Protein AF-A0A6N6Q7K9-F1 (afdb_monomer)

Sequence (102 aa):
MPKFHVKKGDEVVVIAGSAKGRRGKITKVVPARESVVIEGSDERSKEKEDRRRLVKPVVHHLRKSQQHPEGGLLFLEGYIHISNVMKADEYDRRRAAKTAKS

Solvent-accessible surface area (backbone atoms only — not comparable to full-atom values): 6005 Å² total; per-residue (Å²): 128,88,86,67,97,73,54,69,68,41,53,29,27,26,76,50,69,99,40,46,74,42,40,22,34,27,75,40,70,39,79,94,69,49,24,31,28,36,48,38,61,56,74,87,50,79,74,73,64,85,75,66,48,43,46,38,73,38,83,42,78,47,70,66,38,96,92,38,72,85,34,49,80,45,76,40,70,32,81,40,50,54,88,36,47,41,50,41,69,60,52,52,50,56,51,52,58,51,62,78,73,108

Structure (mmCIF, N/CA/C/O backbone):
data_AF-A0A6N6Q7K9-F1
#
_entry.id   AF-A0A6N6Q7K9-F1
#
loop_
_atom_site.group_PDB
_atom_site.id
_atom_site.type_symbol
_atom_site.label_atom_id
_atom_site.label_alt_id
_atom_site.label_comp_id
_atom_site.label_asym_id
_atom_site.label_entity_id
_atom_site.label_seq_id
_atom_site.pdbx_PDB_ins_code
_atom_site.Cartn_x
_atom_site.Cartn_y
_atom_site.Cartn_z
_atom_site.occupancy
_atom_site.B_iso_or_equiv
_atom_site.auth_seq_id
_atom_site.auth_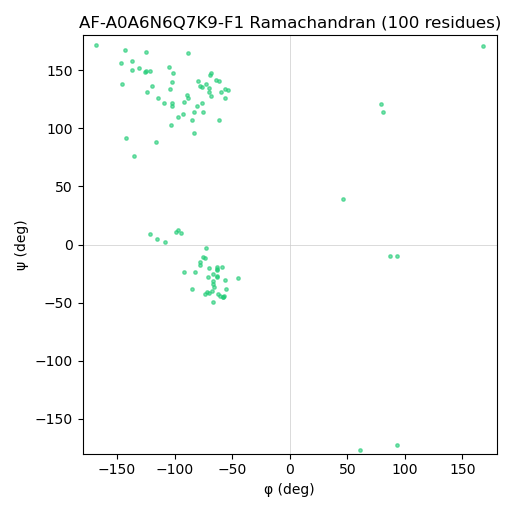comp_id
_atom_site.auth_asym_id
_atom_site.auth_atom_id
_atom_site.pdbx_PDB_model_num
ATOM 1 N N . MET A 1 1 ? -16.221 -12.564 -10.859 1.00 63.28 1 MET A N 1
ATOM 2 C CA . MET A 1 1 ? -15.057 -11.705 -10.537 1.00 63.28 1 MET A CA 1
ATOM 3 C C . MET A 1 1 ? -14.807 -11.772 -9.037 1.00 63.28 1 MET A C 1
ATOM 5 O O . MET A 1 1 ? -15.786 -11.654 -8.306 1.00 63.28 1 MET A O 1
ATOM 9 N N . PRO A 1 2 ? -13.564 -11.987 -8.571 1.00 68.38 2 PRO A N 1
ATOM 10 C CA . PRO A 1 2 ? -13.248 -11.942 -7.143 1.00 68.38 2 PRO A CA 1
ATOM 11 C C . PRO A 1 2 ? -13.667 -10.589 -6.550 1.00 68.38 2 PRO A C 1
ATOM 13 O O . PRO A 1 2 ? -13.448 -9.533 -7.150 1.00 68.38 2 PRO A O 1
ATOM 16 N N . LYS A 1 3 ? -14.339 -10.629 -5.397 1.00 78.88 3 LYS A N 1
ATOM 17 C CA . LYS A 1 3 ? -14.870 -9.441 -4.724 1.00 78.88 3 LYS A CA 1
ATOM 18 C C . LYS A 1 3 ? -13.756 -8.802 -3.900 1.00 78.88 3 LYS A C 1
ATOM 20 O O . LYS A 1 3 ? -13.503 -9.213 -2.774 1.00 78.88 3 LYS A O 1
ATOM 25 N N . PHE A 1 4 ? -13.085 -7.802 -4.460 1.00 84.56 4 PHE A N 1
ATOM 26 C CA . PHE A 1 4 ? -12.078 -7.043 -3.721 1.00 84.56 4 PHE A CA 1
ATOM 27 C C . PHE A 1 4 ? -12.730 -5.996 -2.819 1.00 84.56 4 PHE A C 1
ATOM 29 O O . PHE A 1 4 ? -13.688 -5.326 -3.206 1.00 84.56 4 PHE A O 1
ATOM 36 N N . HIS A 1 5 ? -12.179 -5.828 -1.616 1.00 86.88 5 HIS A N 1
ATOM 37 C CA . HIS A 1 5 ? -12.622 -4.802 -0.668 1.00 86.88 5 HIS A CA 1
ATOM 38 C C . HIS A 1 5 ? -12.160 -3.383 -1.026 1.00 86.88 5 HIS A C 1
ATOM 40 O O . HIS A 1 5 ? -12.659 -2.424 -0.443 1.00 86.88 5 HIS A O 1
ATOM 46 N N . VAL A 1 6 ? -11.254 -3.243 -2.000 1.00 88.94 6 VAL A N 1
ATOM 47 C CA . VAL A 1 6 ? -10.631 -1.981 -2.424 1.00 88.94 6 VAL A CA 1
ATOM 48 C C . VAL A 1 6 ? -10.807 -1.761 -3.922 1.00 88.94 6 VAL A C 1
ATOM 50 O O . VAL A 1 6 ? -10.834 -2.717 -4.703 1.00 88.94 6 VAL A O 1
ATOM 53 N N . LYS A 1 7 ? -10.910 -0.495 -4.328 1.00 88.88 7 LYS A N 1
ATOM 54 C CA . LYS A 1 7 ? -11.051 -0.066 -5.723 1.00 88.88 7 LYS A CA 1
ATOM 55 C C . LYS A 1 7 ? -9.958 0.933 -6.105 1.00 88.88 7 LYS A C 1
ATOM 57 O O . LYS A 1 7 ? -9.259 1.487 -5.260 1.00 88.88 7 LYS A O 1
ATOM 62 N N . LYS A 1 8 ? -9.799 1.166 -7.412 1.00 89.88 8 LYS A N 1
ATOM 63 C CA . LYS A 1 8 ? -8.924 2.233 -7.915 1.00 89.88 8 LYS A CA 1
ATOM 64 C C . LYS A 1 8 ? -9.417 3.579 -7.377 1.00 89.88 8 LYS A C 1
ATOM 66 O O . LYS A 1 8 ? -10.597 3.885 -7.507 1.00 89.88 8 LYS A O 1
ATOM 71 N N . GLY A 1 9 ? -8.504 4.371 -6.827 1.00 89.19 9 GLY A N 1
ATOM 72 C CA . GLY A 1 9 ? -8.793 5.675 -6.239 1.00 89.19 9 GLY A CA 1
ATOM 73 C C . GLY A 1 9 ? -9.074 5.661 -4.737 1.00 89.19 9 GLY A C 1
ATOM 74 O O . GLY A 1 9 ? -9.081 6.741 -4.153 1.00 89.19 9 GLY A O 1
ATOM 75 N N . ASP A 1 10 ? -9.240 4.491 -4.114 1.00 90.56 10 ASP A N 1
ATOM 76 C CA . ASP A 1 10 ? -9.387 4.398 -2.659 1.00 90.56 10 ASP A CA 1
ATOM 77 C C . ASP A 1 10 ? -8.064 4.738 -1.957 1.00 90.56 10 ASP A C 1
ATOM 79 O O . ASP A 1 10 ? -6.976 4.400 -2.442 1.00 90.56 10 ASP A O 1
ATOM 83 N N . GLU A 1 11 ? -8.174 5.368 -0.789 1.00 90.81 11 GLU A N 1
ATOM 84 C CA . GLU A 1 11 ? -7.054 5.577 0.122 1.00 90.81 11 GLU A CA 1
ATOM 85 C C . GLU A 1 11 ? -6.923 4.394 1.084 1.00 90.81 11 GLU A C 1
ATOM 87 O O . GLU A 1 11 ? -7.882 3.956 1.735 1.00 90.81 11 GLU A O 1
ATOM 92 N N . VAL A 1 12 ? -5.714 3.850 1.154 1.00 91.69 12 VAL A N 1
ATOM 93 C CA . VAL A 1 12 ? -5.412 2.625 1.880 1.00 91.69 12 VAL A CA 1
ATOM 94 C C . VAL A 1 12 ? -4.121 2.747 2.672 1.00 91.69 12 VAL A C 1
ATOM 96 O O . VAL A 1 12 ? -3.233 3.547 2.380 1.00 91.69 12 VAL A O 1
ATOM 99 N N . VAL A 1 13 ? -4.010 1.898 3.684 1.00 90.62 13 VAL A N 1
ATOM 100 C CA . VAL A 1 13 ? -2.839 1.766 4.540 1.00 90.62 13 VAL A CA 1
ATOM 101 C C . VAL A 1 13 ? -2.316 0.349 4.425 1.00 90.62 13 VAL A C 1
ATOM 103 O O . VAL A 1 13 ? -3.079 -0.621 4.464 1.00 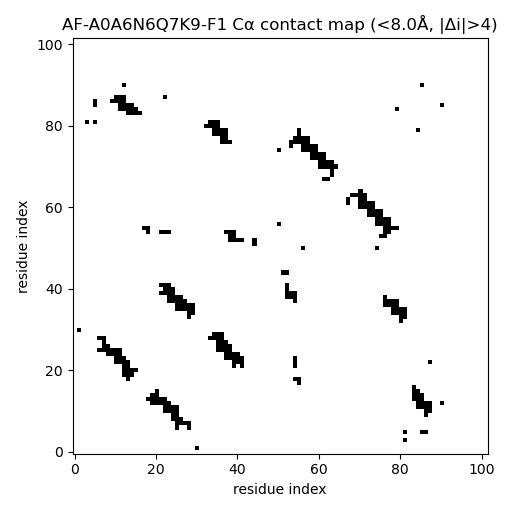90.62 13 VAL A O 1
ATOM 106 N N . VAL A 1 14 ? -1.000 0.219 4.304 1.00 90.31 14 VAL A N 1
ATOM 107 C CA . VAL A 1 14 ? -0.349 -1.089 4.320 1.00 90.31 14 VAL A CA 1
ATOM 108 C C . VAL A 1 14 ? -0.299 -1.608 5.755 1.00 90.31 14 VAL A C 1
ATOM 110 O O . VAL A 1 14 ? 0.292 -0.985 6.638 1.00 90.31 14 VAL A O 1
ATOM 113 N N . ILE A 1 15 ? -0.887 -2.777 6.000 1.00 90.50 15 ILE A N 1
ATOM 114 C CA . ILE A 1 15 ? -0.967 -3.367 7.346 1.00 90.50 15 ILE A CA 1
ATOM 115 C C . ILE A 1 15 ? 0.203 -4.306 7.666 1.00 90.50 15 ILE A C 1
ATOM 117 O O . ILE A 1 15 ? 0.530 -4.503 8.840 1.00 90.50 15 ILE A O 1
ATOM 121 N N . ALA A 1 16 ? 0.849 -4.867 6.640 1.00 84.50 16 ALA A N 1
ATOM 122 C CA . ALA A 1 16 ? 1.885 -5.889 6.776 1.00 84.50 16 ALA A CA 1
ATOM 123 C C . ALA A 1 16 ? 2.968 -5.783 5.684 1.00 84.50 16 ALA A C 1
ATOM 125 O O . ALA A 1 16 ? 2.728 -5.258 4.599 1.00 84.50 16 ALA A O 1
ATOM 126 N N . GLY A 1 17 ? 4.162 -6.311 5.974 1.00 83.12 17 GLY A N 1
ATOM 127 C CA . GLY A 1 17 ? 5.331 -6.285 5.086 1.00 83.12 17 GLY A CA 1
ATOM 128 C C . GLY A 1 17 ? 6.269 -5.094 5.317 1.00 83.12 17 GLY A C 1
ATOM 129 O O . GLY A 1 17 ? 6.097 -4.321 6.256 1.00 83.12 17 GLY A O 1
ATOM 130 N N . SER A 1 18 ? 7.267 -4.934 4.442 1.00 79.44 18 SER A N 1
ATOM 131 C CA . SER A 1 18 ? 8.313 -3.898 4.561 1.00 79.44 18 SER A CA 1
ATOM 132 C C . SER A 1 18 ? 7.780 -2.463 4.477 1.00 79.44 18 SER A C 1
ATOM 134 O O . SER A 1 18 ? 8.418 -1.533 4.957 1.00 79.44 18 SER A O 1
ATOM 136 N N . ALA A 1 19 ? 6.601 -2.285 3.879 1.00 79.00 19 ALA A N 1
ATOM 137 C CA . ALA A 1 19 ? 5.928 -1.000 3.714 1.00 79.00 19 ALA A CA 1
ATOM 138 C C . ALA A 1 19 ? 4.858 -0.728 4.789 1.00 79.00 19 ALA A C 1
ATOM 140 O O . ALA A 1 19 ? 4.043 0.178 4.630 1.00 79.00 19 ALA A O 1
ATOM 141 N N . LYS A 1 20 ? 4.818 -1.524 5.867 1.00 82.94 20 LYS A N 1
ATOM 142 C CA . LYS A 1 20 ? 3.804 -1.425 6.925 1.00 82.94 20 LYS A CA 1
ATOM 143 C C . LYS A 1 20 ? 3.708 -0.010 7.504 1.00 82.94 20 LYS A C 1
ATOM 145 O O . LYS A 1 20 ? 4.708 0.595 7.876 1.00 82.94 20 LYS A O 1
ATOM 150 N N . GLY A 1 21 ? 2.477 0.475 7.638 1.00 82.88 21 GLY A N 1
ATOM 151 C CA . GLY A 1 21 ? 2.145 1.782 8.201 1.00 82.88 21 GLY A CA 1
ATOM 152 C C . GLY A 1 21 ? 2.158 2.933 7.197 1.00 82.88 21 GLY A C 1
ATOM 153 O O . GLY A 1 21 ? 1.674 4.004 7.550 1.00 82.88 21 GLY A O 1
ATOM 154 N N . ARG A 1 22 ? 2.650 2.72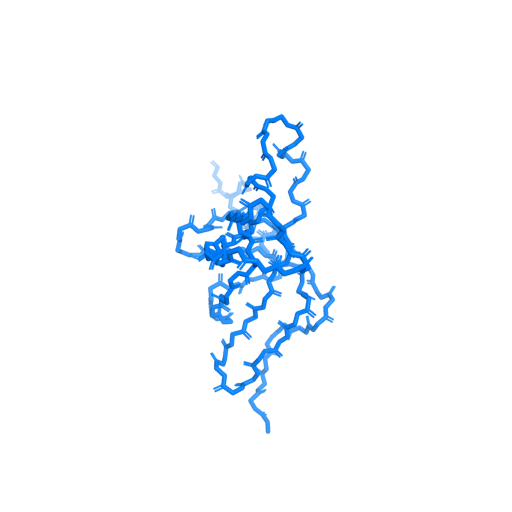0 5.968 1.00 85.44 22 ARG A N 1
ATOM 155 C CA . ARG A 1 22 ? 2.587 3.724 4.899 1.00 85.44 22 ARG A CA 1
ATOM 156 C C . ARG A 1 22 ? 1.160 3.863 4.387 1.00 85.44 22 ARG A C 1
ATOM 158 O O . ARG A 1 22 ? 0.471 2.853 4.191 1.00 85.44 22 ARG A O 1
ATOM 165 N N . ARG A 1 23 ? 0.744 5.107 4.159 1.00 87.38 23 ARG A N 1
ATOM 166 C CA . ARG A 1 23 ? -0.544 5.442 3.544 1.00 87.38 23 ARG A CA 1
ATOM 167 C C . ARG A 1 23 ? -0.358 5.811 2.081 1.00 87.38 23 ARG A C 1
ATOM 169 O O . ARG A 1 23 ? 0.660 6.385 1.688 1.00 87.38 23 ARG A O 1
ATOM 176 N N . GLY A 1 24 ? -1.353 5.489 1.269 1.00 88.50 24 GLY A N 1
ATOM 177 C CA . GLY A 1 24 ? -1.323 5.838 -0.136 1.00 88.50 24 GLY A CA 1
ATOM 178 C C . GLY A 1 24 ? -2.647 5.635 -0.850 1.00 88.50 24 GLY A C 1
ATOM 179 O O . GLY A 1 24 ? -3.581 5.031 -0.320 1.00 88.50 24 GLY A O 1
ATOM 180 N N . LYS A 1 25 ? -2.704 6.108 -2.090 1.00 90.00 25 LYS A N 1
ATOM 181 C CA . LYS A 1 25 ? -3.868 5.982 -2.965 1.00 90.00 25 LYS A CA 1
ATOM 182 C C . LYS A 1 25 ? -3.655 4.874 -3.985 1.00 90.00 25 LYS A C 1
ATOM 184 O O . LYS A 1 25 ? -2.570 4.725 -4.542 1.00 90.00 25 LYS A O 1
ATOM 189 N N . ILE A 1 26 ? -4.694 4.092 -4.268 1.00 91.00 26 ILE A N 1
ATOM 190 C CA . ILE A 1 26 ? -4.604 3.023 -5.268 1.00 91.00 26 ILE A CA 1
ATOM 191 C C . ILE A 1 26 ? -4.635 3.613 -6.681 1.00 91.00 26 ILE A C 1
ATOM 193 O O . ILE A 1 26 ? -5.675 4.086 -7.146 1.00 91.00 26 ILE A O 1
ATOM 197 N N . THR A 1 27 ? -3.527 3.483 -7.409 1.00 90.12 27 THR A N 1
ATOM 198 C CA . THR A 1 27 ? -3.414 3.907 -8.815 1.00 90.12 27 THR A CA 1
ATOM 199 C C . THR A 1 27 ? -3.916 2.825 -9.763 1.00 90.12 27 THR A C 1
ATOM 201 O O . THR A 1 27 ? -4.581 3.110 -10.765 1.00 90.12 27 THR A O 1
ATOM 204 N N . LYS A 1 28 ? -3.638 1.555 -9.450 1.00 90.31 28 LYS A N 1
ATOM 205 C CA . LYS A 1 28 ? -4.039 0.417 -10.284 1.00 90.31 28 LYS A CA 1
ATOM 206 C C . LYS A 1 28 ? -4.376 -0.796 -9.430 1.00 90.31 28 LYS A C 1
ATOM 208 O O . LYS A 1 28 ? -3.649 -1.133 -8.503 1.00 90.31 28 LYS A O 1
ATOM 213 N N . VAL A 1 29 ? -5.446 -1.490 -9.801 1.00 90.69 29 VAL A N 1
ATOM 214 C CA . VAL A 1 29 ? -5.772 -2.822 -9.284 1.00 90.69 29 VAL A CA 1
ATOM 215 C C . VAL A 1 29 ? -5.417 -3.832 -10.368 1.00 90.69 29 VAL A C 1
ATOM 217 O O . VAL A 1 29 ? -5.740 -3.621 -11.537 1.00 90.69 29 VAL A O 1
ATOM 220 N N . VAL A 1 30 ? -4.742 -4.916 -9.996 1.00 91.00 30 VAL A N 1
ATOM 221 C CA . VAL A 1 30 ? -4.392 -6.031 -10.881 1.00 91.00 30 VAL A CA 1
ATOM 222 C C . VAL A 1 30 ? -5.099 -7.290 -10.374 1.00 91.00 30 VAL A C 1
ATOM 224 O O . VAL A 1 30 ? -4.520 -8.041 -9.587 1.00 91.00 30 VAL A O 1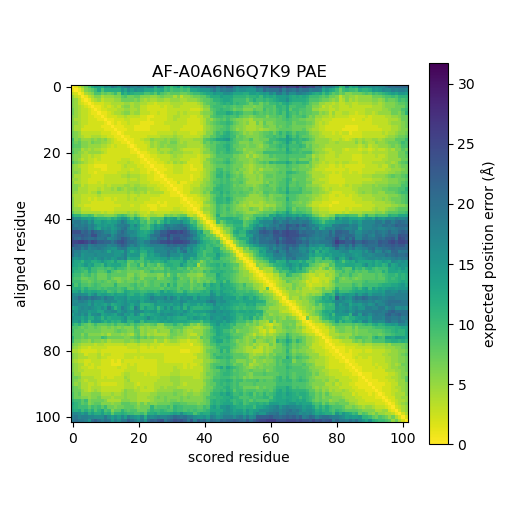
ATOM 227 N N . PRO A 1 31 ? -6.346 -7.542 -10.825 1.00 88.44 31 PRO A N 1
ATOM 228 C CA . PRO A 1 31 ? -7.142 -8.694 -10.400 1.00 88.44 31 PRO A CA 1
ATOM 229 C C . PRO A 1 31 ? -6.442 -10.034 -10.615 1.00 88.44 31 PRO A C 1
ATOM 231 O O . PRO A 1 31 ? -6.515 -10.902 -9.759 1.00 88.44 31 PRO A O 1
ATOM 234 N N . ALA A 1 32 ? -5.715 -10.171 -11.728 1.00 89.56 32 ALA A N 1
ATOM 235 C CA . ALA A 1 32 ? -5.018 -11.402 -12.102 1.00 89.56 32 ALA A CA 1
ATOM 236 C C . ALA A 1 32 ? -3.911 -11.820 -11.119 1.00 89.56 32 ALA A C 1
ATOM 238 O O . ALA A 1 32 ? -3.481 -12.966 -11.137 1.00 89.56 32 ALA A O 1
ATOM 239 N N . ARG A 1 33 ? -3.416 -10.889 -10.295 1.00 87.31 33 ARG A N 1
ATOM 240 C CA . ARG A 1 33 ? -2.366 -11.130 -9.293 1.00 87.31 33 ARG A CA 1
ATOM 241 C C . ARG A 1 33 ? -2.827 -10.801 -7.877 1.00 87.31 33 ARG A C 1
ATOM 243 O O . ARG A 1 33 ? -1.984 -10.673 -6.994 1.00 87.31 33 ARG A O 1
ATOM 250 N N . GLU A 1 34 ? -4.123 -10.533 -7.698 1.00 90.25 34 GLU A N 1
ATOM 251 C CA . GLU A 1 34 ? -4.710 -10.113 -6.419 1.00 90.25 34 GLU A CA 1
ATOM 252 C C . GLU A 1 34 ? -3.891 -9.006 -5.734 1.00 90.25 34 GLU A C 1
ATOM 254 O O . GLU A 1 34 ? -3.669 -8.988 -4.524 1.00 90.25 34 GLU A O 1
ATOM 259 N N . SER A 1 35 ? -3.387 -8.078 -6.548 1.00 91.25 35 SER A N 1
ATOM 260 C CA . SER A 1 35 ? -2.416 -7.074 -6.129 1.00 91.25 35 SER A CA 1
ATOM 261 C C . SER A 1 35 ? -2.844 -5.683 -6.564 1.00 91.25 35 SER A C 1
ATOM 263 O O . SER A 1 35 ? -3.502 -5.499 -7.587 1.00 91.25 35 SER A O 1
ATOM 265 N N . VAL A 1 36 ? -2.425 -4.686 -5.801 1.00 91.12 36 VAL A N 1
ATOM 266 C CA . VAL A 1 36 ? -2.649 -3.266 -6.053 1.00 91.12 36 VAL A CA 1
ATOM 267 C C . VAL A 1 36 ? -1.322 -2.530 -6.152 1.00 91.12 36 VAL A C 1
ATOM 269 O O . VAL A 1 36 ? -0.331 -2.912 -5.532 1.00 91.12 36 VAL A O 1
ATOM 272 N N . VAL A 1 37 ? -1.317 -1.478 -6.959 1.00 90.00 37 VAL A N 1
ATOM 273 C CA . VAL A 1 37 ? -0.248 -0.484 -7.020 1.00 90.00 37 VAL A CA 1
ATOM 274 C C . VAL A 1 37 ? -0.743 0.728 -6.253 1.00 90.00 37 VAL A C 1
ATOM 276 O O . VAL A 1 37 ? -1.810 1.266 -6.571 1.00 90.00 37 VAL A O 1
ATOM 279 N N . ILE A 1 38 ? 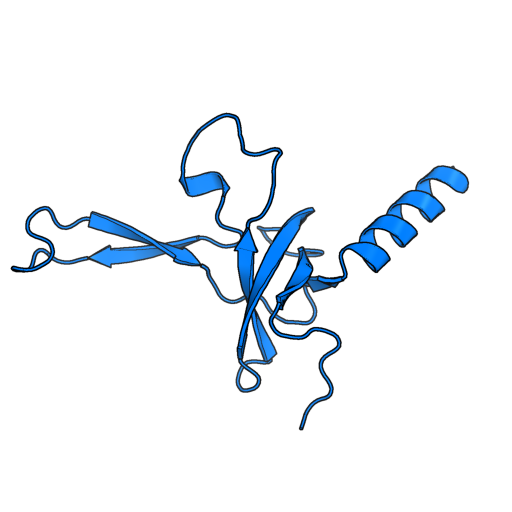0.011 1.109 -5.232 1.00 88.94 38 ILE A N 1
ATOM 280 C CA . ILE A 1 38 ? -0.322 2.201 -4.325 1.00 88.94 38 ILE A CA 1
ATOM 281 C C . ILE A 1 38 ? 0.722 3.288 -4.534 1.00 88.94 38 ILE A C 1
ATOM 283 O O . ILE A 1 38 ? 1.908 3.002 -4.429 1.00 88.94 38 ILE A O 1
ATOM 287 N N . GLU A 1 39 ? 0.274 4.502 -4.818 1.00 85.12 39 GLU A N 1
ATOM 288 C CA . GLU A 1 39 ? 1.117 5.693 -4.824 1.00 85.12 39 GLU A CA 1
ATOM 289 C C . GLU A 1 39 ? 1.133 6.282 -3.414 1.00 85.12 39 GLU A C 1
ATOM 291 O O . GLU A 1 39 ? 0.073 6.512 -2.820 1.00 85.12 39 GLU A O 1
ATOM 296 N N . GLY A 1 40 ? 2.319 6.487 -2.845 1.00 75.62 40 GLY A N 1
ATOM 297 C CA . GLY A 1 40 ? 2.404 6.962 -1.467 1.00 75.62 40 GLY A CA 1
ATOM 298 C C . GLY A 1 40 ? 1.957 8.415 -1.313 1.00 75.62 40 GLY A C 1
ATOM 299 O O . GLY A 1 40 ? 2.324 9.308 -2.080 1.00 75.62 40 GLY A O 1
ATOM 300 N N . SER A 1 41 ? 1.140 8.642 -0.285 1.00 63.53 41 SER A N 1
ATOM 301 C CA . SER A 1 41 ? 0.498 9.931 0.011 1.00 63.53 41 SER A CA 1
ATOM 302 C C . SER A 1 41 ? 0.976 10.534 1.334 1.00 63.53 41 SER A C 1
ATOM 304 O O . SER A 1 41 ? 0.453 11.555 1.762 1.00 63.53 41 SER A O 1
ATOM 306 N N . ASP A 1 42 ? 1.952 9.905 1.997 1.00 56.94 42 ASP A N 1
ATOM 307 C CA . ASP A 1 42 ? 2.401 10.296 3.332 1.00 56.94 42 ASP A CA 1
ATOM 308 C C . ASP A 1 42 ? 2.958 11.732 3.362 1.00 56.94 42 ASP A C 1
ATOM 310 O O . ASP A 1 42 ? 4.082 12.014 2.942 1.00 56.94 42 ASP A O 1
ATOM 314 N N . GLU A 1 43 ? 2.180 12.634 3.955 1.00 51.97 43 GLU A N 1
ATOM 315 C CA . GLU A 1 43 ? 2.561 14.005 4.305 1.00 51.97 43 GLU A CA 1
ATOM 316 C C . GLU A 1 43 ? 3.699 14.069 5.342 1.00 51.97 43 GLU A C 1
ATOM 318 O O . GLU A 1 43 ? 4.438 15.051 5.397 1.00 51.97 43 GLU A O 1
ATOM 323 N N . ARG A 1 44 ? 3.913 12.989 6.112 1.00 45.81 44 ARG A N 1
ATOM 324 C CA . ARG A 1 44 ? 5.031 12.848 7.065 1.00 45.81 44 ARG A CA 1
ATOM 325 C C . ARG A 1 44 ? 6.396 12.618 6.407 1.00 45.81 44 ARG A C 1
ATOM 327 O O . ARG A 1 44 ? 7.408 12.557 7.106 1.00 45.81 44 ARG A O 1
ATOM 334 N N . SER A 1 45 ? 6.440 12.511 5.080 1.00 43.31 45 SER A N 1
ATOM 335 C CA . SER A 1 45 ? 7.676 12.370 4.300 1.00 43.31 45 SER A CA 1
ATOM 336 C C . SER A 1 45 ? 8.166 13.689 3.696 1.00 43.31 45 SER A C 1
ATOM 338 O O . SER A 1 45 ? 9.086 13.667 2.886 1.00 43.31 45 SER A O 1
ATOM 340 N N . LYS A 1 46 ? 7.595 14.840 4.094 1.00 45.19 46 LYS A N 1
ATOM 341 C CA . LYS A 1 46 ? 8.065 16.170 3.659 1.00 45.19 46 LYS A CA 1
ATOM 342 C C . LYS A 1 46 ? 9.525 16.456 4.025 1.00 45.19 46 LYS A C 1
ATOM 344 O O . LYS A 1 46 ? 10.147 17.301 3.391 1.00 45.19 46 LYS A O 1
ATOM 349 N N . GLU A 1 47 ? 10.090 15.735 4.991 1.00 45.94 47 GLU A N 1
ATOM 350 C CA . GLU A 1 47 ? 11.498 15.858 5.346 1.00 45.94 47 GLU A CA 1
ATOM 351 C C . GLU A 1 47 ? 12.310 14.677 4.785 1.00 45.94 47 GLU A C 1
ATOM 353 O O . GLU A 1 47 ? 12.298 13.569 5.325 1.00 45.94 47 GLU A O 1
ATOM 358 N N . LYS A 1 48 ? 13.025 14.983 3.694 1.00 42.16 48 LYS A N 1
ATOM 359 C CA . LYS A 1 48 ? 14.165 14.274 3.085 1.00 42.16 48 LYS A CA 1
ATOM 360 C C . LYS A 1 48 ? 13.878 13.059 2.177 1.00 42.16 48 LYS A C 1
ATOM 362 O O . LYS A 1 48 ? 13.522 11.970 2.617 1.00 42.16 48 LYS A O 1
ATOM 367 N N . GLU A 1 49 ? 14.232 13.289 0.908 1.00 52.28 49 GLU A N 1
ATOM 368 C CA . GLU A 1 49 ? 14.577 12.343 -0.164 1.00 52.28 49 GLU A CA 1
ATOM 369 C C . GLU A 1 49 ? 13.418 11.632 -0.898 1.00 52.28 49 GLU A C 1
ATOM 371 O O . GLU A 1 49 ? 12.636 10.873 -0.325 1.00 52.28 49 GLU A O 1
ATOM 376 N N . ASP A 1 50 ? 13.372 11.844 -2.222 1.00 51.84 50 ASP A N 1
ATOM 377 C CA . ASP A 1 50 ? 12.385 11.367 -3.214 1.00 51.84 50 ASP A CA 1
ATOM 378 C C . ASP A 1 50 ? 11.993 9.878 -3.071 1.00 51.84 50 ASP A C 1
ATOM 380 O O . ASP A 1 50 ? 10.860 9.474 -3.334 1.00 51.84 50 ASP A O 1
ATOM 384 N N . ARG A 1 51 ? 12.906 9.042 -2.560 1.00 52.84 51 ARG A N 1
ATOM 385 C CA . ARG A 1 51 ? 12.694 7.601 -2.341 1.00 52.84 51 ARG A CA 1
ATOM 386 C C . ARG A 1 51 ? 11.651 7.269 -1.275 1.00 52.84 51 ARG A C 1
ATOM 388 O O . ARG A 1 51 ? 11.093 6.170 -1.301 1.00 52.84 51 ARG A O 1
ATOM 395 N N . ARG A 1 52 ? 11.398 8.163 -0.313 1.00 53.44 52 ARG A N 1
ATOM 396 C CA . ARG A 1 52 ? 10.518 7.869 0.832 1.00 53.44 52 ARG A CA 1
ATOM 397 C C . ARG A 1 52 ? 9.034 7.947 0.481 1.00 53.44 52 ARG A C 1
ATOM 399 O O . ARG A 1 52 ? 8.217 7.368 1.195 1.00 53.44 52 ARG A O 1
ATOM 406 N N . ARG A 1 53 ? 8.700 8.604 -0.634 1.00 58.38 53 ARG A N 1
ATOM 407 C CA . ARG A 1 53 ? 7.323 8.746 -1.111 1.00 58.38 53 ARG A CA 1
ATOM 408 C C . ARG A 1 53 ? 6.747 7.434 -1.638 1.00 58.38 53 ARG A C 1
ATOM 410 O O . ARG A 1 53 ? 5.548 7.234 -1.536 1.00 58.38 53 ARG A O 1
ATOM 417 N N . LEU A 1 54 ? 7.579 6.527 -2.146 1.00 64.06 54 LEU A N 1
ATOM 418 C CA . LEU A 1 54 ? 7.103 5.281 -2.748 1.00 64.06 54 LEU A CA 1
ATOM 419 C C . LEU A 1 54 ? 6.685 4.277 -1.677 1.00 64.06 54 LEU A C 1
ATOM 421 O O . LEU A 1 54 ? 7.420 4.060 -0.712 1.00 64.06 54 LEU A O 1
ATOM 425 N N . VAL A 1 55 ? 5.541 3.610 -1.833 1.00 63.88 55 VAL A N 1
ATOM 426 C CA . VAL A 1 55 ? 5.096 2.617 -0.837 1.00 63.88 55 VAL A CA 1
ATOM 427 C C . VAL A 1 55 ? 5.966 1.368 -0.927 1.00 63.88 55 VAL A C 1
ATOM 429 O O . VAL A 1 55 ? 6.395 0.843 0.100 1.00 63.88 55 VAL A O 1
ATOM 432 N N . LYS A 1 56 ? 6.298 0.927 -2.144 1.00 66.38 56 LYS A N 1
ATOM 433 C CA . LYS A 1 56 ? 7.191 -0.215 -2.372 1.00 66.38 56 LYS A CA 1
ATOM 434 C C . LYS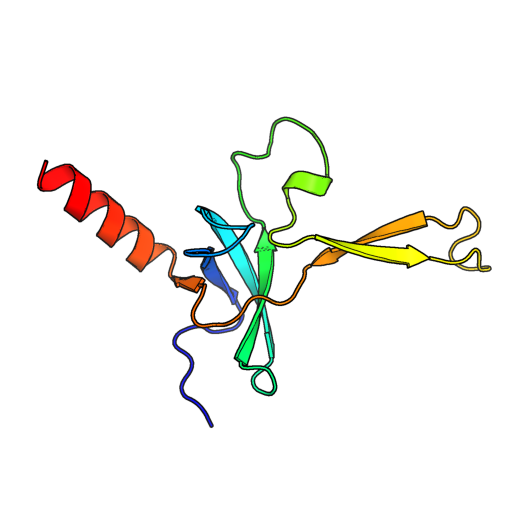 A 1 56 ? 8.095 0.055 -3.579 1.00 66.38 56 LYS A C 1
ATOM 436 O O . LYS A 1 56 ? 7.693 -0.267 -4.692 1.00 66.38 56 LYS A O 1
ATOM 441 N N . PRO A 1 57 ? 9.301 0.617 -3.386 1.00 67.25 57 PRO A N 1
ATOM 442 C CA . PRO A 1 57 ? 10.168 0.967 -4.502 1.00 67.25 57 PRO A CA 1
ATOM 443 C C . PRO A 1 57 ? 10.686 -0.289 -5.209 1.00 67.25 57 PRO A C 1
ATOM 4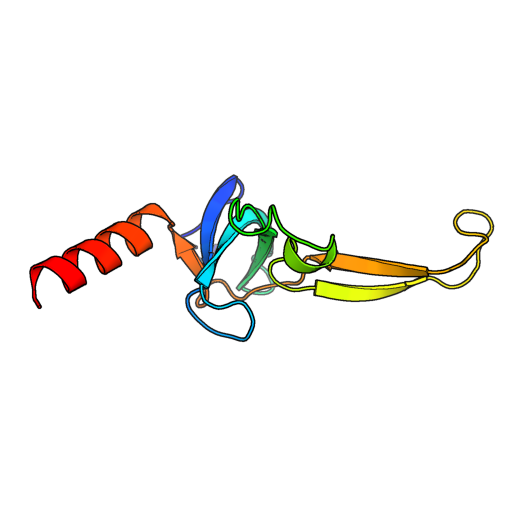45 O O . PRO A 1 57 ? 11.254 -1.186 -4.584 1.00 67.25 57 PRO A O 1
ATOM 448 N N . VAL A 1 58 ? 10.510 -0.333 -6.524 1.00 71.25 58 VAL A N 1
ATOM 449 C CA . VAL A 1 58 ? 11.136 -1.305 -7.420 1.00 71.25 58 VAL A CA 1
ATOM 450 C C . VAL A 1 58 ? 12.172 -0.562 -8.247 1.00 71.25 58 VAL A C 1
ATOM 452 O O . VAL A 1 58 ? 11.847 0.399 -8.941 1.00 71.25 58 VAL A O 1
ATOM 455 N N . VAL A 1 59 ? 13.427 -1.001 -8.156 1.00 76.31 59 VAL A N 1
ATOM 456 C CA . VAL A 1 59 ? 14.535 -0.391 -8.892 1.00 76.31 59 VAL A CA 1
ATOM 457 C C . VAL A 1 59 ? 14.568 -0.961 -10.302 1.00 76.31 59 VAL A C 1
ATOM 459 O O . VAL A 1 59 ? 14.843 -2.146 -10.499 1.00 76.31 59 VAL A O 1
ATOM 462 N N . HIS A 1 60 ? 14.304 -0.112 -11.288 1.00 76.38 60 HIS A N 1
ATOM 463 C CA . HIS A 1 60 ? 14.485 -0.433 -12.692 1.00 76.38 60 HIS A CA 1
ATOM 464 C C . HIS A 1 60 ? 15.776 0.213 -13.200 1.00 76.38 60 HIS A C 1
ATOM 466 O O . HIS A 1 60 ? 15.939 1.432 -13.154 1.00 76.38 60 HIS A O 1
ATOM 472 N N . HIS A 1 61 ? 16.708 -0.619 -13.662 1.00 78.75 61 HIS A N 1
ATOM 473 C CA . HIS A 1 61 ? 17.986 -0.164 -14.200 1.00 78.75 61 HIS A CA 1
ATOM 474 C C . HIS A 1 61 ? 17.803 0.188 -15.676 1.00 78.75 61 HIS A C 1
ATOM 476 O O . HIS A 1 61 ? 17.655 -0.702 -16.517 1.00 78.75 61 HIS A O 1
ATOM 482 N N . LEU A 1 62 ? 17.815 1.481 -15.992 1.00 80.31 62 LEU A N 1
ATOM 483 C CA . LEU A 1 62 ? 17.745 1.959 -17.367 1.00 80.31 62 LEU A CA 1
ATOM 484 C C . LEU A 1 62 ? 19.132 1.871 -18.002 1.00 80.31 62 LEU A C 1
ATOM 486 O O . LEU A 1 62 ? 20.081 2.522 -17.552 1.00 80.31 62 LEU A O 1
ATOM 490 N N . ARG A 1 63 ? 19.251 1.075 -19.071 1.00 77.69 63 ARG A N 1
ATOM 491 C CA . ARG A 1 63 ? 20.437 1.120 -19.934 1.00 77.69 63 ARG A CA 1
ATOM 492 C C . ARG A 1 63 ? 20.456 2.445 -20.691 1.00 77.69 63 ARG A C 1
ATOM 494 O O . ARG A 1 63 ? 19.404 2.975 -21.050 1.00 77.69 63 ARG A O 1
ATOM 501 N N . LYS A 1 64 ? 21.661 2.950 -20.959 1.00 80.31 64 LYS A N 1
ATOM 502 C CA . LYS A 1 64 ? 21.856 4.155 -21.770 1.00 80.31 64 LYS A CA 1
ATOM 503 C C . LYS A 1 64 ? 21.187 3.964 -23.133 1.00 80.31 64 LYS A C 1
ATOM 505 O O . LYS A 1 64 ? 21.434 2.969 -23.812 1.00 80.31 64 LYS A O 1
ATOM 510 N N . SER A 1 65 ? 20.320 4.896 -23.503 1.00 81.38 65 SER A N 1
ATOM 511 C CA . SER A 1 65 ? 19.593 4.907 -24.777 1.00 81.38 65 SER A CA 1
ATOM 512 C C . SER A 1 65 ? 19.458 6.346 -25.273 1.00 81.38 65 SER A C 1
ATOM 514 O O . SER A 1 65 ? 19.692 7.276 -24.507 1.00 81.38 65 SER A O 1
ATOM 516 N N . GLN A 1 66 ? 19.054 6.559 -26.529 1.00 80.69 66 GLN A N 1
ATOM 517 C CA . GLN A 1 66 ? 18.828 7.914 -27.065 1.00 80.69 66 GLN A CA 1
ATOM 518 C C . GLN A 1 66 ? 17.819 8.731 -26.240 1.00 80.69 66 GLN A C 1
ATOM 520 O O . GLN A 1 66 ? 17.955 9.945 -26.149 1.00 80.69 66 GLN A O 1
ATOM 525 N N . GLN A 1 67 ? 16.841 8.072 -25.610 1.00 77.50 67 GLN A N 1
ATOM 526 C CA . GLN A 1 67 ? 15.853 8.719 -24.739 1.00 77.50 67 GLN A CA 1
ATOM 527 C C . GLN A 1 67 ? 16.373 8.954 -23.310 1.00 77.50 67 GLN A C 1
ATOM 529 O O . GLN A 1 67 ? 15.889 9.845 -22.619 1.00 77.50 67 GLN A O 1
ATOM 534 N N . HIS A 1 68 ? 17.369 8.178 -22.870 1.00 75.12 68 HIS A N 1
ATOM 535 C CA . HIS A 1 68 ? 17.980 8.272 -21.541 1.00 75.12 68 HIS A CA 1
ATOM 536 C C . HIS A 1 68 ? 19.516 8.196 -21.654 1.00 75.12 68 HIS A C 1
ATOM 538 O O . HIS A 1 68 ? 20.099 7.137 -21.387 1.00 75.12 68 HIS A O 1
ATOM 544 N N . PRO A 1 69 ? 20.181 9.287 -22.082 1.00 76.00 69 PRO A N 1
ATOM 545 C CA . PRO A 1 69 ? 21.615 9.293 -22.393 1.00 76.00 69 PRO A CA 1
ATOM 546 C C . PRO A 1 69 ? 22.510 9.083 -21.163 1.00 76.00 69 PRO A C 1
ATOM 548 O O . PRO A 1 69 ? 23.561 8.449 -21.262 1.00 76.00 69 PRO A O 1
ATOM 551 N N . GLU A 1 70 ? 22.074 9.532 -19.986 1.00 75.38 70 GLU A N 1
ATOM 552 C CA . GLU A 1 70 ? 22.821 9.343 -18.736 1.00 75.38 70 GLU A CA 1
ATOM 553 C C . GLU A 1 70 ? 22.672 7.919 -18.167 1.00 75.38 70 GLU A C 1
ATOM 555 O O . GLU A 1 70 ? 23.481 7.478 -17.347 1.00 75.38 70 GLU A O 1
ATOM 560 N N . GLY A 1 71 ? 21.690 7.144 -18.650 1.00 71.62 71 GLY A N 1
ATOM 561 C CA . GLY A 1 71 ? 21.205 5.973 -17.921 1.00 71.62 71 GLY A CA 1
ATOM 562 C C . GLY A 1 71 ? 20.637 6.389 -16.559 1.00 71.62 71 GLY A C 1
ATOM 563 O O . GLY A 1 71 ? 20.549 7.571 -16.238 1.00 71.62 71 GLY A O 1
ATOM 564 N N . GLY A 1 72 ? 20.203 5.435 -15.742 1.00 80.62 72 GLY A N 1
ATOM 565 C CA . GLY A 1 72 ? 19.739 5.796 -14.404 1.00 80.62 72 GLY A CA 1
ATOM 566 C C . GLY A 1 72 ? 19.010 4.693 -13.664 1.00 80.62 72 GLY A C 1
ATOM 567 O O . GLY A 1 72 ? 18.676 3.641 -14.213 1.00 80.62 72 GLY A O 1
ATOM 568 N N . LEU A 1 73 ? 18.759 4.966 -12.388 1.00 76.75 73 LEU A N 1
ATOM 569 C CA . LEU A 1 73 ? 17.898 4.151 -11.545 1.00 76.75 73 LEU A CA 1
ATOM 570 C C . LEU A 1 73 ? 16.515 4.794 -11.525 1.00 76.75 73 LEU A C 1
ATOM 572 O O . LEU A 1 73 ? 16.336 5.860 -10.940 1.00 76.75 73 LEU A O 1
ATOM 576 N N . LEU A 1 74 ? 15.543 4.143 -12.160 1.00 77.88 74 LEU A N 1
ATOM 577 C CA . LEU A 1 74 ? 14.148 4.551 -12.077 1.00 77.88 74 LEU A CA 1
ATOM 578 C C . LEU A 1 74 ? 13.486 3.806 -10.920 1.00 77.88 74 LEU A C 1
ATOM 580 O O . LEU A 1 74 ? 13.482 2.574 -10.882 1.00 77.88 74 LEU A O 1
ATOM 584 N N . PHE A 1 75 ? 12.922 4.553 -9.977 1.00 74.12 75 PHE A N 1
ATOM 585 C CA . PHE A 1 75 ? 12.161 3.985 -8.871 1.00 74.12 75 PHE A CA 1
ATOM 586 C C . PHE A 1 75 ? 10.687 3.943 -9.259 1.00 74.12 75 PHE A C 1
ATOM 588 O O . PHE A 1 75 ? 10.048 4.978 -9.421 1.00 74.12 75 PHE A O 1
ATOM 595 N N . LEU A 1 76 ? 10.160 2.735 -9.437 1.00 77.12 76 LEU A N 1
ATOM 596 C CA . LEU A 1 76 ? 8.760 2.501 -9.778 1.00 77.12 76 LEU A CA 1
ATOM 597 C C . LEU A 1 76 ? 7.986 2.000 -8.560 1.00 77.12 76 LEU A C 1
ATOM 599 O O . LEU A 1 76 ? 8.549 1.341 -7.683 1.00 77.12 76 LEU A O 1
ATOM 603 N N . GLU A 1 77 ? 6.681 2.264 -8.533 1.00 79.25 77 GLU A N 1
ATOM 604 C CA . GLU A 1 77 ? 5.793 1.681 -7.527 1.00 79.25 77 GLU A CA 1
ATOM 605 C C . GLU A 1 77 ? 5.618 0.176 -7.760 1.00 79.25 77 GLU A C 1
ATOM 607 O O . GLU A 1 77 ? 5.335 -0.297 -8.865 1.00 79.25 77 GLU A O 1
ATOM 612 N N . GLY A 1 78 ? 5.790 -0.589 -6.689 1.00 82.69 78 GLY A N 1
ATOM 613 C CA . GLY A 1 78 ? 5.668 -2.036 -6.682 1.00 82.69 78 GLY A CA 1
ATOM 614 C C . GLY A 1 78 ? 4.248 -2.528 -6.424 1.00 82.69 78 GLY A C 1
ATOM 615 O O . GLY A 1 78 ? 3.380 -1.826 -5.910 1.00 82.69 78 GLY A O 1
ATOM 616 N N . TYR A 1 79 ? 4.030 -3.808 -6.727 1.00 88.38 79 TYR A N 1
ATOM 617 C CA . TYR A 1 79 ? 2.785 -4.501 -6.410 1.00 88.38 79 TYR A CA 1
ATOM 618 C C . TYR A 1 79 ? 2.722 -4.902 -4.931 1.00 88.38 79 TYR A C 1
ATOM 620 O O . TYR A 1 79 ? 3.685 -5.445 -4.362 1.00 88.38 79 TYR A O 1
ATOM 628 N N . ILE A 1 80 ? 1.557 -4.683 -4.326 1.00 89.25 80 ILE A N 1
ATOM 629 C CA . ILE A 1 80 ? 1.225 -5.059 -2.953 1.00 89.25 80 ILE A CA 1
ATOM 630 C C . ILE A 1 80 ? -0.019 -5.939 -2.979 1.00 89.25 80 ILE A C 1
ATOM 632 O O . ILE A 1 80 ? -1.010 -5.596 -3.614 1.00 89.25 80 ILE A O 1
ATOM 636 N N . HIS A 1 81 ? 0.030 -7.076 -2.290 1.00 91.88 81 HIS A N 1
ATOM 637 C CA . HIS A 1 81 ? -1.101 -7.996 -2.224 1.00 91.88 81 HIS A CA 1
ATOM 638 C C . HIS A 1 81 ? -2.305 -7.353 -1.521 1.00 91.88 81 HIS A C 1
ATOM 640 O O . HIS A 1 81 ? -2.135 -6.656 -0.518 1.00 91.88 81 HIS A O 1
ATOM 646 N N . ILE A 1 82 ? -3.518 -7.622 -2.003 1.00 90.50 82 ILE A N 1
ATOM 647 C CA . ILE A 1 82 ? -4.756 -6.994 -1.510 1.00 90.50 82 ILE A CA 1
ATOM 648 C C . ILE A 1 82 ? -5.040 -7.337 -0.039 1.00 90.50 82 ILE A C 1
ATOM 650 O O . ILE A 1 82 ? -5.632 -6.533 0.679 1.00 90.50 82 ILE A O 1
ATOM 654 N N . SER A 1 83 ? -4.560 -8.483 0.447 1.00 89.94 83 SER A N 1
ATOM 655 C CA . SER A 1 83 ? -4.660 -8.863 1.866 1.00 89.94 83 SER A CA 1
ATOM 656 C C . SER A 1 83 ? -3.766 -8.032 2.791 1.00 89.94 83 SER A C 1
ATOM 658 O O . SER A 1 83 ? -4.015 -7.984 3.989 1.00 89.94 83 SER A O 1
ATOM 660 N N . ASN A 1 84 ? -2.727 -7.381 2.258 1.00 91.75 84 ASN A N 1
ATOM 661 C CA . ASN A 1 84 ? -1.784 -6.571 3.036 1.00 91.75 84 ASN A CA 1
ATOM 662 C C . ASN A 1 84 ? -2.161 -5.085 3.059 1.00 91.75 84 ASN A C 1
ATOM 664 O O . ASN A 1 84 ? -1.375 -4.265 3.540 1.00 91.75 84 ASN A O 1
ATOM 668 N N . VAL A 1 85 ? -3.352 -4.734 2.569 1.00 91.31 85 VAL A N 1
ATOM 669 C CA . VAL A 1 85 ? -3.880 -3.368 2.566 1.00 91.31 85 VAL A CA 1
ATOM 670 C C . VAL A 1 85 ? -5.237 -3.308 3.255 1.00 91.31 85 VAL A C 1
ATOM 672 O O . VAL A 1 85 ? -6.013 -4.260 3.225 1.00 91.31 85 VAL A O 1
ATOM 675 N N . MET A 1 86 ? -5.519 -2.164 3.865 1.00 91.81 86 MET A N 1
ATOM 676 C CA . MET A 1 86 ? -6.777 -1.860 4.544 1.00 91.81 86 MET A CA 1
ATOM 677 C C . MET A 1 86 ? -7.208 -0.442 4.183 1.00 91.81 86 MET A C 1
ATOM 679 O O . MET A 1 86 ? -6.354 0.407 3.939 1.00 91.81 86 MET A O 1
ATOM 683 N N . LYS A 1 87 ? -8.514 -0.162 4.156 1.00 92.62 87 LYS A N 1
ATOM 684 C CA . LYS A 1 87 ? -9.007 1.208 3.946 1.00 92.62 87 LYS A CA 1
ATOM 685 C C . LYS A 1 87 ? -8.521 2.130 5.060 1.00 92.62 87 LYS A C 1
ATOM 687 O O . LYS A 1 87 ? -8.513 1.730 6.223 1.00 92.62 87 LYS A O 1
ATOM 692 N N . ALA A 1 88 ? -8.147 3.357 4.704 1.00 89.56 88 ALA A N 1
ATOM 693 C CA . ALA A 1 88 ? -7.65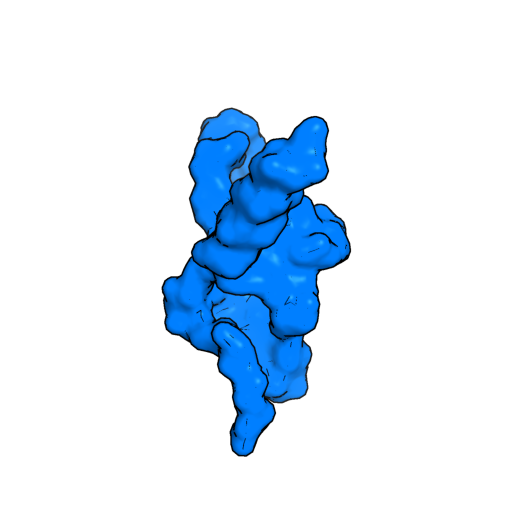0 4.335 5.672 1.00 89.56 88 ALA A CA 1
ATOM 694 C C . ALA A 1 88 ? -8.650 4.602 6.809 1.00 89.56 88 ALA A C 1
ATOM 696 O O . ALA A 1 88 ? -8.273 4.532 7.976 1.00 89.56 88 ALA A O 1
ATOM 697 N N . ASP A 1 89 ? -9.933 4.766 6.477 1.00 89.38 89 ASP A N 1
ATOM 698 C CA . ASP A 1 89 ? -11.012 4.953 7.458 1.00 89.38 89 ASP A CA 1
ATOM 699 C C . ASP A 1 89 ? -11.113 3.784 8.461 1.00 89.38 89 ASP A C 1
ATOM 701 O O . ASP A 1 89 ? -11.175 3.997 9.672 1.00 89.38 89 ASP A O 1
ATOM 705 N N . GLU A 1 90 ? -11.042 2.537 7.988 1.00 90.06 90 GLU A N 1
ATOM 706 C CA . GLU A 1 90 ? -11.101 1.358 8.861 1.00 90.06 90 GLU A CA 1
ATOM 707 C C . GLU A 1 90 ? -9.861 1.253 9.761 1.00 90.06 90 GLU A C 1
ATOM 709 O O . GLU A 1 90 ? -9.960 0.934 10.950 1.00 90.06 90 GLU A O 1
ATOM 714 N N . TYR A 1 91 ? -8.687 1.569 9.210 1.00 89.69 91 TYR A N 1
ATOM 715 C CA . TYR A 1 91 ? -7.437 1.585 9.959 1.00 89.69 91 TYR A CA 1
ATOM 716 C C . TYR A 1 91 ? -7.466 2.624 11.092 1.00 89.69 91 TYR A C 1
ATOM 718 O O . TYR A 1 91 ? -7.054 2.316 12.217 1.00 89.69 91 TYR A O 1
ATOM 726 N N . ASP A 1 92 ? -7.999 3.817 10.825 1.00 88.69 92 ASP A N 1
ATOM 727 C CA . ASP A 1 92 ? -8.098 4.904 11.802 1.00 88.69 92 ASP A CA 1
ATOM 728 C C . ASP A 1 92 ? -9.123 4.600 12.898 1.00 88.69 92 ASP A C 1
ATOM 730 O O . ASP A 1 92 ? -8.811 4.746 14.085 1.00 88.69 92 ASP A O 1
ATOM 734 N N . ARG A 1 93 ? -10.283 4.029 12.545 1.00 90.00 93 ARG A N 1
ATOM 735 C CA . ARG A 1 93 ? -11.253 3.516 13.531 1.00 90.00 93 ARG A CA 1
ATOM 736 C C . ARG A 1 93 ? -10.635 2.459 14.441 1.00 90.00 93 ARG A C 1
ATOM 738 O O . ARG A 1 93 ? -10.792 2.512 15.662 1.00 90.00 93 ARG A O 1
ATOM 745 N N . ARG A 1 94 ? -9.891 1.506 13.870 1.00 87.94 94 ARG A N 1
ATOM 746 C CA . ARG A 1 94 ? -9.244 0.428 14.633 1.00 87.94 94 ARG A CA 1
ATOM 747 C C . ARG A 1 94 ? -8.141 0.948 15.556 1.00 87.94 94 ARG A C 1
ATOM 749 O O . ARG A 1 94 ? -7.941 0.389 16.635 1.00 87.94 94 ARG A O 1
ATOM 756 N N . ARG A 1 95 ? -7.416 1.993 15.146 1.00 85.38 95 ARG A N 1
ATOM 757 C CA . ARG A 1 95 ? -6.434 2.701 15.983 1.00 85.38 95 ARG A CA 1
ATOM 758 C C . ARG A 1 95 ? -7.117 3.426 17.144 1.00 85.38 95 ARG A C 1
ATOM 760 O O . ARG A 1 95 ? -6.711 3.208 18.280 1.00 85.38 95 ARG A O 1
ATOM 767 N N . ALA A 1 96 ? -8.166 4.205 16.879 1.00 85.19 96 ALA A N 1
ATOM 768 C CA . ALA A 1 96 ? -8.901 4.948 17.905 1.00 85.19 96 ALA A CA 1
ATOM 769 C C . ALA A 1 96 ? -9.531 4.024 18.964 1.00 85.19 96 ALA A C 1
ATOM 771 O O . ALA A 1 96 ? -9.371 4.253 20.161 1.00 85.19 96 ALA A O 1
ATOM 772 N N . ALA A 1 97 ? -10.158 2.924 18.534 1.00 85.00 97 ALA A N 1
ATOM 773 C CA . ALA A 1 97 ? -10.760 1.944 19.439 1.00 85.00 97 ALA A CA 1
ATOM 774 C C . ALA A 1 97 ? -9.740 1.248 20.360 1.00 85.00 97 ALA A C 1
ATOM 776 O O . ALA A 1 97 ? -10.095 0.823 21.455 1.00 85.00 97 ALA A O 1
ATOM 777 N N . LYS A 1 98 ? -8.476 1.116 19.932 1.00 80.44 98 LYS A N 1
ATOM 778 C CA . LYS A 1 98 ? -7.405 0.578 20.784 1.00 80.44 98 LYS A CA 1
ATOM 779 C C . LYS A 1 98 ? -6.967 1.575 21.848 1.00 80.44 98 LYS A C 1
ATOM 781 O O . LYS A 1 98 ? -6.771 1.168 22.984 1.00 80.44 98 LYS A O 1
ATOM 786 N N . THR A 1 99 ? -6.826 2.848 21.485 1.00 77.44 99 THR A N 1
ATOM 787 C CA . THR A 1 99 ? -6.430 3.902 22.429 1.00 77.44 99 THR A CA 1
ATOM 788 C C . THR A 1 99 ? -7.491 4.125 23.504 1.00 77.44 99 THR A C 1
ATOM 790 O O . THR A 1 99 ? -7.141 4.337 24.650 1.00 77.44 99 THR A O 1
ATOM 793 N N . ALA A 1 100 ? -8.779 4.015 23.163 1.00 74.19 100 ALA A N 1
ATOM 794 C CA . ALA A 1 100 ? -9.879 4.172 24.121 1.00 74.19 100 ALA A CA 1
ATOM 795 C C . ALA A 1 100 ? -10.052 2.993 25.101 1.00 74.19 100 ALA A C 1
ATOM 797 O O . ALA A 1 100 ? -10.847 3.081 26.031 1.00 74.19 100 ALA A O 1
ATOM 798 N N . LYS A 1 101 ? -9.371 1.865 24.860 1.00 68.31 101 LYS A N 1
ATOM 799 C CA . LYS A 1 101 ? -9.488 0.631 25.655 1.00 68.31 101 LYS A CA 1
ATOM 800 C C . LYS A 1 101 ? -8.252 0.365 26.523 1.00 68.31 101 LYS A C 1
ATOM 802 O O . LYS A 1 101 ? -8.186 -0.685 27.158 1.00 68.31 101 LYS A O 1
ATOM 807 N N . SER A 1 102 ? -7.278 1.273 26.485 1.00 55.41 102 SER A N 1
ATOM 808 C CA . SER A 1 102 ? -6.037 1.251 27.260 1.00 55.41 102 SER A CA 1
ATOM 809 C C . SER A 1 102 ? -6.039 2.376 28.279 1.00 55.41 102 SER A C 1
ATOM 811 O O . SER A 1 102 ? -5.269 2.216 29.247 1.00 55.41 102 SER A O 1
#

Radius of gyration: 16.25 Å; Cα contacts (8 Å, |Δi|>4): 173; chains: 1; bounding box: 38×28×54 Å

pLDDT: mean 79.06, std 13.36, range [42.16, 92.62]

Nearest PDB structures (foldseek):
  4zn3-assembly1_A  TM=7.558E-01  e=7.835E-04  Methanocaldococcus jannaschii DSM 2661
  1m1g-assembly3_C  TM=7.770E-01  e=7.697E-03  Aquifex aeolicus
  2xhc-assembly1_A  TM=8.055E-01  e=1.040E-02  Thermotoga maritima
  2kvq-assembly1_G  TM=7.268E-01  e=2.139E-02  Escherichia coli K-12
  2mi6-assembly1_A  TM=7.470E-01  e=3.903E-02  Mycobacte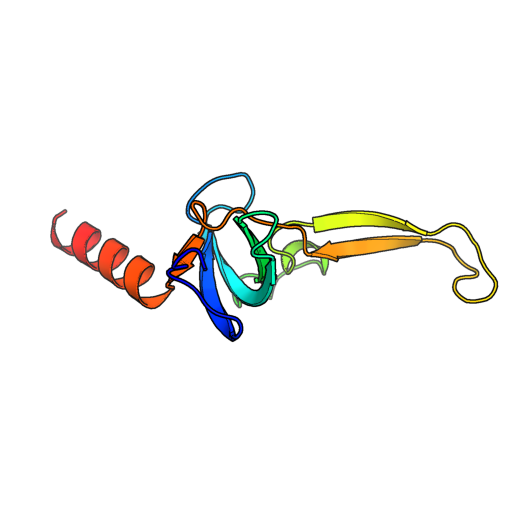rium tuberculosis

Foldseek 3Di:
DDDFPDDQQFKKAFCDDPLHGFIFGFNDQDVVQQWTFTFTDDPVVPPDDPVVRASDWDWDFADQDPVRNPTDTDTDTDIDHSVRMDGPVVVVVVVVVVVVVD

Secondary structure (DSSP, 8-state):
----S--TT-EEEE-SSTTTT-EEEEEEEEGGGTEEEEEE--GGG-SS-GGGG-SSEEEEEEPPBTTBTT-EEEEEEPEEEGGGEEEHHHHHHHHHHHHTT-

Mean predicted aligned error: 8.37 Å